Protein AF-A0A3N5WDG2-F1 (afdb_monomer)

pLDDT: mean 90.58, std 10.56, range [42.0, 98.62]

Solvent-accessible surface area (backbone atoms only — not comparable to full-atom values): 8117 Å² total; per-residue (Å²): 130,56,76,66,55,62,51,58,77,70,51,91,76,59,82,71,87,86,47,75,90,74,55,69,69,58,55,53,48,56,55,55,73,72,50,94,77,82,82,62,83,59,57,97,87,43,44,68,62,55,50,52,51,22,48,53,52,8,60,76,71,75,42,98,67,54,78,88,62,98,40,71,70,62,47,51,43,52,52,52,50,55,52,21,60,77,65,76,42,52,67,44,79,67,62,82,83,33,60,64,61,70,74,44,85,39,42,49,39,76,79,67,66,36,41,75,52,86,82,78,76,88,81,77,84,124

Structure (mmCIF, N/CA/C/O backbone):
data_AF-A0A3N5WDG2-F1
#
_entry.id   AF-A0A3N5WDG2-F1
#
loop_
_atom_site.group_PDB
_atom_site.id
_atom_site.type_symbol
_atom_site.label_atom_id
_atom_site.label_alt_id
_atom_site.label_comp_id
_atom_site.label_asym_id
_atom_site.label_entity_id
_atom_site.label_seq_id
_atom_site.pdbx_PDB_ins_code
_atom_site.Cartn_x
_atom_site.Cartn_y
_atom_site.Cartn_z
_atom_site.occupancy
_atom_site.B_iso_or_equiv
_atom_site.auth_seq_id
_atom_site.auth_comp_id
_atom_site.auth_asym_id
_atom_site.auth_atom_id
_atom_site.pdbx_PDB_model_num
ATOM 1 N N . MET A 1 1 ? -3.543 23.965 -19.317 1.00 61.53 1 MET A N 1
ATOM 2 C CA . MET A 1 1 ? -2.285 23.784 -18.566 1.00 61.53 1 MET A CA 1
ATOM 3 C C . MET A 1 1 ? -1.997 25.067 -17.823 1.00 61.53 1 MET A C 1
ATOM 5 O O . MET A 1 1 ? -2.252 26.133 -18.373 1.00 61.53 1 MET A O 1
ATOM 9 N N . ASN A 1 2 ? -1.577 24.974 -16.563 1.00 85.81 2 ASN A N 1
ATOM 10 C CA . ASN A 1 2 ? -1.111 26.136 -15.811 1.00 85.81 2 ASN A CA 1
ATOM 11 C C . ASN A 1 2 ? 0.274 26.537 -16.355 1.00 85.81 2 ASN A C 1
ATOM 13 O O . ASN A 1 2 ? 1.046 25.681 -16.775 1.00 85.81 2 ASN A O 1
ATOM 17 N N . LYS A 1 3 ? 0.615 27.828 -16.308 1.00 86.38 3 LYS A N 1
ATOM 18 C CA . LYS A 1 3 ? 1.948 28.370 -16.620 1.00 86.38 3 LYS A CA 1
ATOM 19 C C . LYS A 1 3 ? 3.093 27.608 -15.930 1.00 86.38 3 LYS A C 1
ATOM 21 O O . LYS A 1 3 ? 4.185 27.541 -16.478 1.00 86.38 3 LYS A O 1
ATOM 26 N N . ILE A 1 4 ? 2.856 27.038 -14.745 1.00 83.38 4 ILE A N 1
ATOM 27 C CA . ILE A 1 4 ? 3.826 26.182 -14.040 1.00 83.38 4 ILE A CA 1
ATOM 28 C C . ILE A 1 4 ? 4.076 24.871 -14.803 1.00 83.38 4 ILE A C 1
ATOM 30 O O . ILE A 1 4 ? 5.232 24.502 -14.998 1.00 83.38 4 ILE A O 1
ATOM 34 N N . ASP A 1 5 ? 3.027 24.209 -15.294 1.00 80.12 5 ASP A N 1
ATOM 35 C CA . ASP A 1 5 ? 3.144 22.960 -16.063 1.00 80.12 5 ASP A CA 1
ATOM 36 C C . ASP A 1 5 ? 3.930 23.191 -17.366 1.00 80.12 5 ASP A C 1
ATOM 38 O O . ASP A 1 5 ? 4.803 22.402 -17.734 1.00 80.12 5 ASP A O 1
ATOM 42 N N . ASP A 1 6 ? 3.687 24.325 -18.029 1.00 82.69 6 ASP A N 1
ATOM 43 C CA . ASP A 1 6 ? 4.398 24.722 -19.252 1.00 82.69 6 ASP A CA 1
ATOM 44 C C . ASP A 1 6 ? 5.898 24.968 -19.017 1.00 82.69 6 ASP A C 1
ATOM 46 O O . ASP A 1 6 ? 6.715 24.750 -19.911 1.00 82.69 6 ASP A O 1
ATOM 50 N N . ILE A 1 7 ? 6.284 25.424 -17.822 1.00 83.25 7 ILE A N 1
ATOM 51 C CA . ILE A 1 7 ? 7.696 25.585 -17.451 1.00 83.25 7 ILE A CA 1
ATOM 52 C C . ILE A 1 7 ? 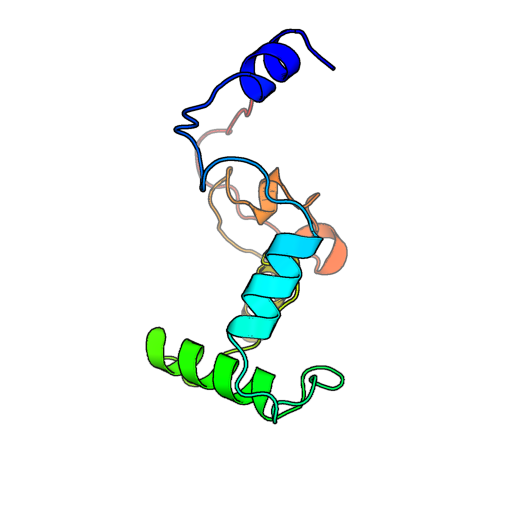8.317 24.219 -17.145 1.00 83.25 7 ILE A C 1
ATOM 54 O O . ILE A 1 7 ? 9.393 23.918 -17.657 1.00 83.25 7 ILE A O 1
ATOM 58 N N . LEU A 1 8 ? 7.626 23.374 -16.373 1.00 80.88 8 LEU A N 1
ATOM 59 C CA . LEU A 1 8 ? 8.110 22.043 -15.990 1.00 80.88 8 LEU A CA 1
ATOM 60 C C . LEU A 1 8 ? 8.355 21.133 -17.200 1.00 80.88 8 LEU A C 1
ATOM 62 O O . LEU A 1 8 ? 9.339 20.401 -17.225 1.00 80.88 8 LEU A O 1
ATOM 66 N N . THR A 1 9 ? 7.514 21.214 -18.233 1.00 78.88 9 THR A N 1
ATOM 67 C CA . THR A 1 9 ? 7.688 20.435 -19.478 1.00 78.88 9 THR A CA 1
ATOM 68 C C . THR A 1 9 ? 8.925 20.825 -20.291 1.00 78.88 9 THR A C 1
ATOM 70 O O . THR A 1 9 ? 9.380 20.040 -21.120 1.00 78.88 9 THR A O 1
ATOM 73 N N . ARG A 1 10 ? 9.490 22.017 -20.059 1.00 83.56 10 ARG A N 1
ATOM 74 C CA . ARG A 1 10 ? 10.707 22.510 -20.727 1.00 83.56 10 ARG A CA 1
ATOM 75 C C . ARG A 1 10 ? 11.980 22.245 -19.924 1.00 83.56 10 ARG A C 1
ATOM 77 O O . ARG A 1 10 ? 13.074 22.507 -20.420 1.00 83.56 10 ARG A O 1
ATOM 84 N N . CYS A 1 11 ? 11.858 21.763 -18.689 1.00 83.44 11 CYS A N 1
ATOM 85 C CA . CYS A 1 11 ? 13.000 21.436 -17.849 1.00 8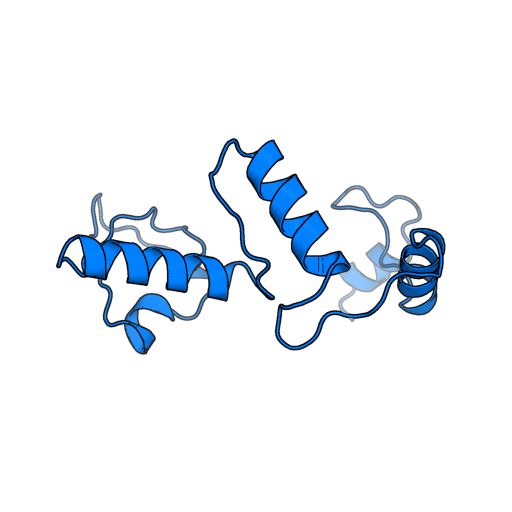3.44 11 CYS A CA 1
ATOM 86 C C . CYS A 1 11 ? 13.647 20.128 -18.317 1.00 83.44 11 CYS A C 1
ATOM 88 O O . CYS A 1 11 ? 13.004 19.084 -18.360 1.00 83.44 11 CYS A O 1
ATOM 90 N N . SER A 1 12 ? 14.946 20.173 -18.613 1.00 80.88 12 SER A N 1
ATOM 91 C CA . SER A 1 12 ? 15.747 18.979 -18.909 1.00 80.88 12 SER A CA 1
ATOM 92 C C . SER A 1 12 ? 16.211 18.242 -17.647 1.00 80.88 12 SER A C 1
ATOM 94 O O . SER A 1 12 ? 16.533 17.063 -17.716 1.00 80.88 12 SER A O 1
ATOM 96 N N . ASN A 1 13 ? 16.222 18.929 -16.498 1.00 83.81 13 ASN A N 1
ATOM 97 C CA . ASN A 1 13 ? 16.575 18.371 -15.194 1.00 83.81 13 ASN A CA 1
ATOM 98 C C . ASN A 1 13 ? 15.359 18.439 -14.269 1.00 83.81 13 ASN A C 1
ATOM 100 O O . ASN A 1 13 ? 14.895 19.528 -13.929 1.00 83.81 13 ASN A O 1
ATOM 104 N N . ILE A 1 14 ? 14.859 17.278 -13.851 1.00 83.81 14 ILE A N 1
ATOM 105 C CA . ILE A 1 14 ? 13.716 17.147 -12.945 1.00 83.81 14 ILE A CA 1
ATOM 106 C C . ILE A 1 14 ? 14.224 16.497 -11.661 1.00 83.81 14 ILE A C 1
ATOM 108 O O . ILE A 1 14 ? 14.710 15.371 -11.690 1.00 83.81 14 ILE A O 1
ATOM 112 N N . LEU A 1 15 ? 14.148 17.234 -10.551 1.00 83.81 15 LEU A N 1
ATOM 113 C CA . LEU A 1 15 ? 14.640 16.787 -9.243 1.00 83.81 15 LEU A CA 1
ATOM 114 C C . LEU A 1 15 ? 13.640 15.912 -8.461 1.00 83.81 15 LEU A C 1
ATOM 116 O O . LEU A 1 15 ? 14.084 14.964 -7.820 1.00 83.81 15 LEU A O 1
ATOM 120 N N . PRO A 1 16 ? 12.319 16.188 -8.455 1.00 81.62 16 PRO A N 1
ATOM 121 C CA . PRO A 1 16 ? 11.379 15.375 -7.687 1.00 81.62 16 PRO A CA 1
ATOM 122 C C . PRO A 1 16 ? 11.099 14.010 -8.334 1.00 81.62 16 PRO A C 1
ATOM 124 O O . PRO A 1 16 ? 10.928 13.912 -9.549 1.00 81.62 16 PRO A O 1
ATOM 127 N N . GLY A 1 17 ? 10.939 12.974 -7.506 1.00 81.31 17 GLY A N 1
ATOM 128 C CA . GLY A 1 17 ? 10.474 11.654 -7.937 1.00 81.31 17 GLY A CA 1
ATOM 129 C C . GLY A 1 17 ? 11.498 10.881 -8.771 1.00 81.31 17 GLY A C 1
ATOM 130 O O . GLY A 1 17 ? 12.668 10.810 -8.414 1.00 81.31 17 GLY A O 1
ATOM 131 N N . HIS A 1 18 ? 11.036 10.280 -9.871 1.00 83.38 18 HIS A N 1
ATOM 132 C CA . HIS A 1 18 ? 11.821 9.381 -10.731 1.00 83.38 18 HIS A CA 1
ATOM 133 C C . HIS A 1 18 ? 12.057 9.973 -12.134 1.00 83.38 18 HIS A C 1
ATOM 135 O O . HIS A 1 18 ? 12.047 9.253 -13.130 1.00 83.38 18 HIS A O 1
ATOM 141 N N . GLY A 1 19 ? 12.236 11.294 -12.222 1.00 81.44 19 GLY A N 1
ATOM 142 C CA . GLY A 1 19 ? 12.463 11.997 -13.487 1.00 81.44 19 GLY A CA 1
ATOM 143 C C . GLY A 1 19 ? 11.180 12.323 -14.260 1.00 81.44 19 GLY A C 1
ATOM 144 O O . GLY A 1 19 ? 10.093 12.433 -13.690 1.00 81.44 19 GLY A O 1
ATOM 145 N N . SER A 1 20 ? 11.314 12.547 -15.571 1.00 81.38 20 SER A N 1
ATOM 146 C CA . SER A 1 20 ? 10.193 12.921 -16.440 1.00 81.38 20 SER A CA 1
ATOM 147 C C . SER A 1 20 ? 9.188 11.781 -16.606 1.00 81.38 20 SER A C 1
ATOM 149 O O . SER A 1 20 ? 9.510 10.595 -16.518 1.00 81.38 20 SER A O 1
ATOM 151 N N . ARG A 1 21 ? 7.931 12.142 -16.885 1.00 80.25 21 ARG A N 1
ATOM 152 C CA . ARG A 1 21 ? 6.895 11.163 -17.219 1.00 80.25 21 ARG A CA 1
ATOM 153 C C . ARG A 1 21 ? 7.296 10.411 -18.489 1.00 80.25 21 ARG A C 1
ATOM 155 O O . ARG A 1 21 ? 7.384 11.009 -19.559 1.00 80.25 21 ARG A O 1
ATOM 162 N N . ARG A 1 22 ? 7.468 9.096 -18.367 1.00 85.44 22 ARG A N 1
ATOM 163 C CA . ARG A 1 22 ? 7.785 8.215 -19.493 1.00 85.44 22 ARG A CA 1
ATOM 164 C C . ARG A 1 22 ? 6.535 7.902 -20.330 1.00 85.44 22 ARG A C 1
ATOM 166 O O . ARG A 1 22 ? 5.448 7.746 -19.759 1.00 85.44 22 ARG A O 1
ATOM 173 N N . PRO A 1 23 ? 6.644 7.804 -21.667 1.00 90.62 23 PRO A N 1
ATOM 174 C CA . PRO A 1 23 ? 5.565 7.310 -22.517 1.00 90.62 23 PRO A CA 1
ATOM 175 C C . PRO A 1 23 ? 5.173 5.872 -22.156 1.00 90.62 23 PRO A C 1
ATOM 177 O O . PRO A 1 23 ? 6.026 5.053 -21.824 1.00 90.62 23 PRO A O 1
ATOM 180 N N . ILE A 1 24 ? 3.891 5.528 -22.310 1.00 94.81 24 ILE A N 1
ATOM 181 C CA . ILE A 1 24 ? 3.374 4.177 -22.010 1.00 94.81 24 ILE A CA 1
ATOM 182 C C . ILE A 1 24 ? 4.130 3.089 -22.791 1.00 94.81 24 ILE A C 1
ATOM 184 O O . ILE A 1 24 ? 4.433 2.039 -22.235 1.00 94.81 24 ILE A O 1
ATOM 188 N N . LYS A 1 25 ? 4.492 3.359 -24.054 1.00 96.94 25 LYS A N 1
ATOM 189 C CA . LYS A 1 25 ? 5.298 2.442 -24.877 1.00 96.94 25 LYS A CA 1
ATOM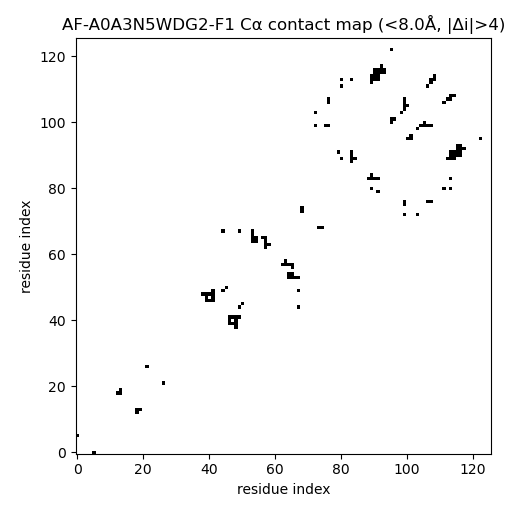 190 C C . LYS A 1 25 ? 6.628 2.089 -24.209 1.00 96.94 25 LYS A C 1
ATOM 192 O O . LYS A 1 25 ? 7.011 0.929 -24.211 1.00 96.94 25 LYS A O 1
ATOM 197 N N . GLU A 1 26 ? 7.323 3.085 -23.666 1.00 94.81 26 GLU A N 1
ATOM 198 C CA . GLU A 1 26 ? 8.613 2.879 -23.006 1.00 94.81 26 GLU A CA 1
ATOM 199 C C . GLU A 1 26 ? 8.443 2.051 -21.731 1.00 94.81 26 GLU A C 1
ATOM 201 O O . GLU A 1 26 ? 9.199 1.114 -21.511 1.00 94.81 26 GLU A O 1
ATOM 206 N N . ILE A 1 27 ? 7.401 2.337 -20.942 1.00 94.44 27 ILE A N 1
ATOM 207 C CA . ILE A 1 27 ? 7.079 1.572 -19.731 1.00 94.44 27 ILE A CA 1
ATOM 208 C C . ILE A 1 27 ? 6.829 0.100 -20.074 1.00 94.44 27 ILE A C 1
ATOM 210 O O . ILE A 1 27 ? 7.421 -0.775 -19.451 1.00 94.44 27 ILE A O 1
ATOM 214 N N . PHE A 1 28 ? 5.994 -0.182 -21.079 1.00 96.00 28 PHE A N 1
ATOM 215 C CA . PHE A 1 28 ? 5.725 -1.560 -21.490 1.00 96.00 28 PHE A CA 1
ATOM 216 C C . PHE A 1 28 ? 6.944 -2.255 -22.088 1.00 96.00 28 PHE A C 1
ATOM 218 O O . PHE A 1 28 ? 7.121 -3.440 -21.835 1.00 96.00 28 PHE A O 1
ATOM 225 N N . GLN A 1 29 ? 7.801 -1.538 -22.819 1.00 96.38 29 GLN A N 1
ATOM 226 C CA . GLN A 1 29 ? 9.049 -2.115 -23.312 1.00 96.38 29 GLN A CA 1
ATOM 227 C C . GLN A 1 29 ? 9.975 -2.492 -22.152 1.00 96.38 29 GLN A C 1
ATOM 229 O O . GLN A 1 29 ? 10.447 -3.615 -22.114 1.00 96.38 29 GLN A O 1
ATOM 234 N N . THR A 1 30 ? 10.161 -1.609 -21.162 1.00 95.44 30 THR A N 1
ATOM 235 C CA . THR A 1 30 ? 10.970 -1.923 -19.970 1.00 95.44 30 THR A CA 1
ATOM 236 C C . THR A 1 30 ? 10.420 -3.123 -19.198 1.00 95.44 30 THR A C 1
ATOM 238 O O . THR A 1 30 ? 11.197 -3.936 -18.713 1.00 95.44 30 THR A O 1
ATOM 241 N N . LEU A 1 31 ? 9.093 -3.238 -19.071 1.00 93.00 31 LEU A N 1
ATOM 242 C CA . LEU A 1 31 ? 8.471 -4.394 -18.423 1.00 93.00 31 LEU A CA 1
ATOM 243 C C . LEU A 1 31 ? 8.709 -5.679 -19.223 1.00 93.00 31 LEU A C 1
ATOM 245 O O . LEU A 1 31 ? 9.073 -6.686 -18.633 1.00 93.00 31 LEU A O 1
ATOM 249 N N . ALA A 1 32 ? 8.546 -5.634 -20.548 1.00 94.56 32 ALA A N 1
ATOM 250 C CA . ALA A 1 32 ? 8.788 -6.781 -21.419 1.00 94.56 32 ALA A CA 1
ATOM 251 C C . ALA A 1 32 ? 10.262 -7.217 -21.414 1.00 94.56 32 ALA A C 1
ATOM 253 O O . ALA A 1 32 ? 10.537 -8.408 -21.343 1.00 94.56 32 ALA A O 1
ATOM 254 N N . ASP A 1 33 ? 11.197 -6.264 -21.435 1.00 96.19 33 ASP A N 1
ATOM 255 C CA . ASP A 1 33 ? 12.641 -6.528 -21.393 1.00 96.19 33 ASP A CA 1
ATOM 256 C C . ASP A 1 33 ? 13.089 -7.142 -20.050 1.00 96.19 33 ASP A C 1
ATOM 258 O O . ASP A 1 33 ? 14.171 -7.720 -19.968 1.00 96.19 33 ASP A O 1
ATOM 262 N N . GLY A 1 34 ? 12.283 -6.993 -18.992 1.00 92.50 34 GLY A N 1
ATOM 263 C CA . GLY A 1 34 ? 12.526 -7.585 -17.675 1.00 92.50 34 GLY A CA 1
ATOM 264 C C . GLY A 1 34 ? 12.032 -9.027 -17.521 1.00 92.50 34 GLY A C 1
ATOM 265 O O . GLY A 1 34 ? 12.277 -9.622 -16.475 1.00 92.50 34 GLY A O 1
ATOM 266 N N . LEU A 1 35 ? 11.338 -9.572 -18.521 1.00 93.44 35 LEU A N 1
ATOM 267 C CA . LEU A 1 35 ? 10.831 -10.945 -18.536 1.00 93.44 35 LEU A CA 1
ATOM 268 C C . LEU A 1 35 ? 11.771 -11.863 -19.332 1.00 93.44 35 LEU A C 1
ATOM 270 O O . LEU A 1 35 ? 12.450 -11.427 -20.263 1.00 93.44 35 LEU A O 1
ATOM 274 N N . GLN A 1 36 ? 11.790 -13.146 -18.987 1.00 92.3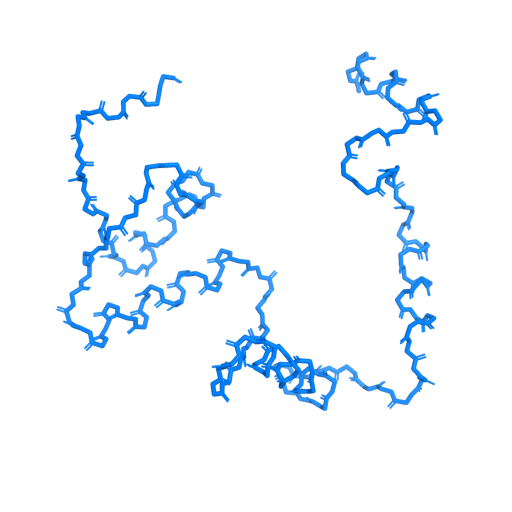8 36 GLN A N 1
ATOM 275 C CA . GLN A 1 36 ? 12.541 -14.188 -19.692 1.00 92.38 36 GLN A CA 1
ATOM 276 C C . GLN A 1 36 ? 11.806 -14.678 -20.951 1.00 92.38 36 GLN A C 1
ATOM 278 O O . GLN A 1 36 ? 12.442 -15.157 -21.893 1.00 92.38 36 GLN A O 1
ATOM 283 N N . GLY A 1 37 ? 10.486 -14.487 -21.011 1.00 92.25 37 GLY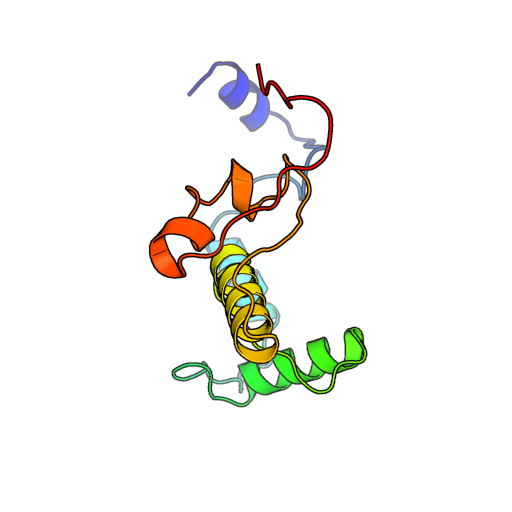 A N 1
ATOM 284 C CA . GLY A 1 37 ? 9.633 -14.786 -22.161 1.00 92.25 37 GLY A CA 1
ATOM 285 C C . GLY A 1 37 ? 8.869 -16.108 -22.062 1.00 92.25 37 GLY A C 1
ATOM 286 O O . GLY A 1 37 ? 8.126 -16.438 -22.989 1.00 92.25 37 GLY A O 1
ATOM 287 N N . ASP A 1 38 ? 9.029 -16.852 -20.970 1.00 92.62 38 ASP A N 1
ATOM 288 C CA . ASP A 1 38 ? 8.286 -18.073 -20.643 1.00 92.62 38 ASP A CA 1
ATOM 289 C C . ASP A 1 38 ?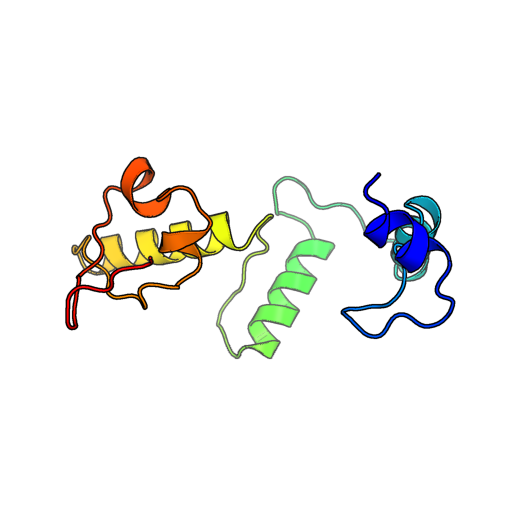 7.303 -17.889 -19.474 1.00 92.62 38 ASP A C 1
ATOM 291 O O . ASP A 1 38 ? 6.556 -18.813 -19.144 1.00 92.62 38 ASP A O 1
ATOM 295 N N . GLU A 1 39 ? 7.233 -16.686 -18.897 1.00 93.56 39 GLU A N 1
ATOM 296 C CA . GLU A 1 39 ? 6.276 -16.347 -17.854 1.00 93.56 39 GLU A CA 1
ATOM 297 C C . GLU A 1 39 ? 4.843 -16.236 -18.397 1.00 93.56 39 GLU A C 1
ATOM 299 O O . GLU A 1 39 ? 4.578 -15.707 -19.481 1.00 93.56 39 GLU A O 1
ATOM 304 N N . TYR A 1 40 ? 3.881 -16.678 -17.587 1.00 93.25 40 TYR A N 1
ATOM 305 C CA . TYR A 1 40 ? 2.454 -16.555 -17.872 1.00 93.25 40 TYR A CA 1
ATOM 306 C C . TYR A 1 40 ? 1.795 -15.565 -16.914 1.00 93.25 40 TYR A C 1
ATOM 308 O O . TYR A 1 40 ? 2.168 -15.463 -15.746 1.00 93.25 40 TYR A O 1
ATOM 316 N N . SER A 1 41 ? 0.767 -14.865 -17.400 1.00 92.00 41 SER A N 1
ATOM 317 C CA . SER A 1 41 ? -0.071 -14.011 -16.555 1.00 92.00 41 SER A CA 1
ATOM 318 C C . SER A 1 41 ? -0.749 -14.826 -15.455 1.00 92.00 41 SER A C 1
ATOM 320 O O . SER A 1 41 ? -1.217 -15.942 -15.715 1.00 92.00 41 SER A O 1
ATOM 322 N N . ASP A 1 42 ? -0.910 -14.228 -14.278 1.00 94.75 42 ASP A N 1
ATOM 323 C CA . ASP A 1 42 ? -1.746 -14.798 -13.231 1.00 94.75 42 ASP A CA 1
ATOM 324 C C . ASP A 1 42 ? -3.215 -14.909 -13.678 1.00 94.75 42 ASP A C 1
ATOM 326 O O . ASP A 1 42 ? -3.678 -14.276 -14.636 1.00 94.75 42 ASP A O 1
ATOM 330 N N . ARG A 1 43 ? -3.966 -15.758 -12.979 1.00 96.25 43 ARG A N 1
ATOM 331 C CA . ARG A 1 43 ? -5.412 -15.901 -13.127 1.00 96.25 43 ARG A CA 1
ATOM 332 C C . ARG A 1 43 ? -6.049 -15.764 -11.760 1.00 96.25 43 ARG A C 1
ATOM 334 O O . ARG A 1 43 ? -5.940 -16.661 -10.936 1.00 96.25 43 ARG A O 1
ATOM 341 N N . TYR A 1 44 ? -6.749 -14.652 -11.547 1.00 94.25 44 TYR A N 1
ATOM 342 C CA . TYR A 1 44 ? -7.448 -14.365 -10.291 1.00 94.25 44 TYR A CA 1
ATOM 343 C C . TYR A 1 44 ? -6.539 -14.449 -9.048 1.00 94.25 44 TYR A C 1
ATOM 345 O O . TYR A 1 44 ? -6.991 -14.888 -7.995 1.00 94.25 44 TYR A O 1
ATOM 353 N N . GLY A 1 45 ? -5.277 -14.011 -9.160 1.00 93.56 45 GLY A N 1
ATOM 354 C CA . GLY A 1 45 ? -4.307 -14.071 -8.060 1.00 93.56 45 GLY A CA 1
ATOM 355 C C . GLY A 1 45 ? -3.601 -15.420 -7.904 1.00 93.56 45 GLY A C 1
ATOM 356 O O . GLY A 1 45 ? -2.846 -15.599 -6.957 1.00 93.56 45 GLY A O 1
ATOM 357 N N . GLU A 1 46 ? -3.810 -16.362 -8.824 1.00 94.94 46 GLU A N 1
ATOM 358 C CA . GLU A 1 46 ? -3.103 -17.642 -8.850 1.00 94.94 46 GLU A CA 1
ATOM 359 C C . GLU A 1 46 ? -2.167 -17.725 -10.060 1.00 94.94 46 GLU A C 1
ATOM 361 O O . GLU A 1 46 ? -2.503 -17.300 -11.167 1.00 94.94 46 GLU A O 1
ATOM 366 N N . GLY A 1 47 ? -0.992 -18.317 -9.868 1.00 95.75 47 GLY A N 1
ATOM 367 C CA . GLY A 1 47 ? -0.002 -18.516 -10.922 1.00 95.75 47 GLY A CA 1
ATOM 368 C C . GLY A 1 47 ? 1.415 -18.452 -10.373 1.00 95.75 47 GLY A C 1
ATOM 369 O O . GLY A 1 47 ? 1.650 -17.887 -9.308 1.00 95.75 47 GLY A O 1
ATOM 370 N N . GLU A 1 48 ? 2.358 -19.035 -11.110 1.00 95.44 48 GLU A N 1
ATOM 371 C CA . GLU A 1 48 ? 3.766 -19.072 -10.708 1.00 95.44 48 GLU A CA 1
ATOM 372 C C . GLU A 1 48 ? 4.325 -17.657 -10.550 1.00 95.44 48 GLU A C 1
ATOM 374 O O . GLU A 1 48 ? 4.794 -17.312 -9.475 1.00 95.44 48 GLU A O 1
ATOM 379 N N . TYR A 1 49 ? 4.131 -16.793 -11.550 1.00 94.69 49 TYR A N 1
ATOM 380 C CA . TYR A 1 49 ? 4.675 -15.434 -11.543 1.00 94.69 49 TYR A CA 1
ATOM 381 C C . TYR A 1 49 ? 4.280 -14.609 -10.303 1.00 94.69 49 TYR A C 1
ATOM 383 O O . TYR A 1 49 ? 5.136 -14.035 -9.631 1.00 94.69 49 TYR A O 1
ATOM 391 N N . VAL A 1 50 ? 2.984 -14.569 -9.961 1.00 96.56 50 VAL A N 1
ATOM 392 C CA . VAL A 1 50 ? 2.512 -13.831 -8.775 1.00 96.56 50 VAL A CA 1
ATOM 393 C C . VAL A 1 50 ? 2.920 -14.526 -7.473 1.00 96.56 50 VAL A C 1
ATOM 395 O O . VAL A 1 50 ? 3.315 -13.849 -6.527 1.00 96.56 50 VAL A O 1
ATOM 398 N N . GLY A 1 51 ? 2.900 -15.863 -7.432 1.00 97.31 51 GLY A N 1
ATOM 399 C CA . GLY A 1 51 ? 3.271 -16.630 -6.243 1.00 97.31 51 GLY A CA 1
ATOM 400 C C . GLY A 1 51 ? 4.756 -16.517 -5.892 1.00 97.31 51 GLY A C 1
ATOM 401 O O . GLY A 1 51 ? 5.110 -16.435 -4.716 1.00 97.31 51 GLY A O 1
ATOM 402 N N . GLU A 1 52 ? 5.638 -16.468 -6.892 1.00 96.62 52 GLU A N 1
ATOM 403 C CA . GLU A 1 52 ? 7.067 -16.233 -6.676 1.00 96.62 52 GLU A CA 1
ATOM 404 C C . GLU A 1 52 ? 7.336 -14.832 -6.136 1.00 96.62 52 GLU A C 1
ATOM 406 O O . GLU A 1 52 ? 8.086 -14.691 -5.169 1.00 96.62 52 GLU A O 1
ATOM 411 N N . PHE A 1 53 ? 6.667 -13.822 -6.695 1.00 96.75 53 PHE A N 1
ATOM 412 C CA . PHE A 1 53 ? 6.743 -12.454 -6.194 1.00 96.75 53 PHE A CA 1
ATOM 413 C C . PHE A 1 53 ? 6.257 -12.356 -4.740 1.00 96.75 53 PHE A C 1
ATOM 415 O O . PHE A 1 53 ? 6.929 -11.780 -3.886 1.00 96.75 53 PHE A O 1
ATOM 422 N N . GLU A 1 54 ? 5.111 -12.954 -4.413 1.00 98.44 54 GLU A N 1
ATOM 423 C CA . GLU A 1 54 ? 4.594 -12.974 -3.042 1.00 98.44 54 GLU A CA 1
ATOM 424 C C . GLU A 1 54 ? 5.546 -13.688 -2.071 1.00 98.44 54 GLU A C 1
ATOM 426 O O . GLU A 1 54 ? 5.758 -13.204 -0.956 1.00 98.44 54 GLU A O 1
ATOM 431 N N . ARG A 1 55 ? 6.168 -14.798 -2.489 1.00 98.50 55 ARG A N 1
ATOM 432 C CA . ARG A 1 55 ? 7.179 -15.511 -1.695 1.00 98.50 55 ARG A CA 1
ATOM 433 C C . ARG A 1 55 ? 8.415 -14.648 -1.449 1.00 98.50 55 ARG A C 1
ATOM 435 O O . ARG A 1 55 ? 8.839 -14.531 -0.302 1.00 98.50 55 ARG A O 1
ATOM 442 N N . GLU A 1 56 ? 8.952 -14.008 -2.486 1.00 98.31 56 GLU A N 1
ATOM 443 C CA . GLU A 1 56 ? 10.100 -13.100 -2.372 1.00 98.31 56 GLU A CA 1
ATOM 444 C C . GLU A 1 56 ? 9.816 -11.975 -1.368 1.00 98.31 56 GLU A C 1
ATOM 446 O O . GLU A 1 56 ? 10.618 -11.699 -0.473 1.00 98.31 56 GLU A O 1
ATOM 451 N N . ILE A 1 57 ? 8.635 -11.357 -1.457 1.00 98.44 57 ILE A N 1
ATOM 452 C CA . ILE A 1 57 ? 8.223 -10.297 -0.534 1.00 98.44 57 ILE A CA 1
ATOM 453 C C . ILE A 1 57 ? 8.041 -10.835 0.894 1.00 98.44 57 ILE A C 1
ATOM 455 O O . ILE A 1 57 ? 8.452 -10.176 1.854 1.00 98.44 57 ILE A O 1
ATOM 459 N N . ALA A 1 58 ? 7.459 -12.024 1.071 1.00 98.62 58 ALA A N 1
ATOM 460 C CA . ALA A 1 58 ? 7.323 -12.647 2.388 1.00 98.62 58 ALA A CA 1
ATOM 461 C C . ALA A 1 58 ? 8.694 -12.886 3.044 1.00 98.62 58 ALA A C 1
ATOM 463 O O . ALA A 1 58 ? 8.889 -12.524 4.210 1.00 98.62 58 ALA A O 1
ATOM 464 N N . GLU A 1 59 ? 9.654 -13.413 2.281 1.00 98.56 59 GLU A N 1
ATOM 465 C CA . GLU A 1 59 ? 11.036 -13.629 2.717 1.00 98.56 59 GLU A CA 1
ATOM 466 C C . GLU A 1 59 ? 11.727 -12.309 3.075 1.00 98.56 59 GLU A C 1
ATOM 468 O O . GLU A 1 59 ? 12.297 -12.188 4.163 1.00 98.56 59 GLU A O 1
ATOM 473 N N . LEU A 1 60 ? 11.596 -11.287 2.222 1.00 98.56 60 LEU A N 1
ATOM 474 C CA . LEU A 1 60 ? 12.181 -9.962 2.435 1.00 98.56 60 LEU A CA 1
ATOM 475 C C . LEU A 1 60 ? 11.734 -9.323 3.761 1.00 98.56 60 LEU A C 1
ATOM 477 O O . LEU A 1 60 ? 12.534 -8.686 4.448 1.00 98.56 60 LEU A O 1
ATOM 481 N N . PHE A 1 61 ? 10.466 -9.497 4.142 1.00 97.94 61 PHE A N 1
ATOM 482 C CA . PHE A 1 61 ? 9.909 -8.942 5.381 1.00 97.94 61 PHE A CA 1
ATOM 483 C C . PHE A 1 61 ? 9.921 -9.914 6.572 1.00 97.94 61 PHE A C 1
ATOM 485 O O . PHE A 1 61 ? 9.429 -9.558 7.653 1.00 97.94 61 PHE A O 1
ATOM 492 N N . GLY A 1 62 ? 10.457 -11.128 6.403 1.00 98.25 62 GLY A N 1
ATOM 493 C CA . GLY A 1 62 ? 10.468 -12.166 7.435 1.00 98.25 62 GLY A CA 1
ATOM 494 C C . GLY A 1 62 ? 9.061 -12.540 7.914 1.00 98.25 62 GLY A C 1
ATOM 495 O O . GLY A 1 62 ? 8.811 -12.622 9.121 1.00 98.25 62 GLY A O 1
ATOM 496 N N . LYS A 1 63 ? 8.113 -12.680 6.981 1.00 98.44 63 LYS A N 1
ATOM 497 C CA . LYS A 1 63 ? 6.724 -13.089 7.235 1.00 98.44 63 LYS A CA 1
ATOM 498 C C . LYS A 1 63 ? 6.471 -14.483 6.676 1.00 98.44 63 LYS A C 1
ATOM 500 O O . LYS A 1 63 ? 7.160 -14.932 5.775 1.00 98.44 63 LYS A O 1
ATOM 505 N N . GLU A 1 64 ? 5.467 -15.158 7.228 1.00 98.25 64 GLU A N 1
ATOM 506 C CA . GLU A 1 64 ? 5.060 -16.493 6.772 1.00 98.25 64 GLU A CA 1
ATOM 507 C C . GLU A 1 64 ? 4.517 -16.470 5.335 1.00 98.25 64 GLU A C 1
ATOM 509 O O . GLU A 1 64 ? 4.748 -17.400 4.571 1.00 98.25 64 GLU A O 1
ATOM 514 N N . SER A 1 65 ? 3.819 -15.396 4.961 1.00 97.88 65 SER A N 1
ATOM 515 C CA . SER A 1 65 ? 3.241 -15.215 3.632 1.00 97.88 65 SER A CA 1
ATOM 516 C C . SER A 1 65 ? 3.042 -13.732 3.309 1.00 97.88 65 SER A C 1
ATOM 518 O O . SER A 1 65 ? 2.998 -12.883 4.208 1.00 97.88 65 SER A O 1
ATOM 520 N N . ALA A 1 66 ? 2.871 -13.427 2.023 1.00 98.12 66 ALA A N 1
ATOM 521 C CA . ALA A 1 66 ? 2.430 -12.131 1.519 1.00 98.12 66 ALA A CA 1
ATOM 522 C C . ALA A 1 66 ? 1.305 -12.331 0.493 1.00 98.12 66 ALA A C 1
ATOM 524 O O . ALA A 1 66 ? 1.060 -13.451 0.059 1.00 98.12 66 ALA A O 1
ATOM 525 N N . VAL A 1 67 ? 0.605 -11.248 0.151 1.00 97.94 67 VAL A N 1
ATOM 526 C CA . VAL A 1 67 ? -0.415 -11.240 -0.904 1.00 97.94 67 VAL A CA 1
ATOM 527 C C . VAL A 1 67 ? -0.294 -9.955 -1.715 1.00 97.94 67 VAL A C 1
ATOM 529 O O . VAL A 1 67 ? -0.188 -8.862 -1.143 1.00 97.94 67 VAL A O 1
ATOM 532 N N . PHE A 1 68 ? -0.288 -10.070 -3.039 1.00 97.62 68 PHE A N 1
ATOM 533 C CA . PHE A 1 68 ? -0.292 -8.938 -3.947 1.00 97.62 68 PHE A CA 1
ATOM 534 C C . PHE A 1 68 ? -1.678 -8.299 -3.974 1.00 97.62 68 PHE A C 1
ATOM 536 O O . PHE A 1 68 ? -2.703 -8.964 -4.108 1.00 97.62 68 PHE A O 1
ATOM 543 N N . MET A 1 69 ? -1.712 -6.973 -3.862 1.00 97.50 69 MET A N 1
ATOM 544 C CA . MET A 1 69 ? -2.950 -6.204 -3.841 1.00 97.50 69 MET A CA 1
ATOM 545 C C . MET A 1 69 ? -2.867 -5.063 -4.853 1.00 97.50 69 MET A C 1
ATOM 547 O O . MET A 1 69 ? -1.834 -4.396 -4.934 1.00 97.50 69 MET A O 1
ATOM 551 N N . PRO A 1 70 ? -3.963 -4.754 -5.570 1.00 95.69 70 PRO A N 1
ATOM 552 C CA . PRO A 1 70 ? -3.963 -3.708 -6.591 1.00 95.69 70 PRO A CA 1
ATOM 553 C C . PRO A 1 70 ? -3.750 -2.300 -6.012 1.00 95.69 70 PRO A C 1
ATOM 555 O O . PRO A 1 70 ? -3.409 -1.375 -6.747 1.00 95.69 70 PRO A O 1
ATOM 558 N N . SER A 1 71 ? -3.970 -2.104 -4.706 1.00 97.19 71 SER A N 1
ATOM 559 C CA . SER A 1 71 ? -3.678 -0.842 -4.025 1.00 97.19 71 SER A CA 1
ATOM 560 C C . SER A 1 71 ? -3.407 -1.020 -2.531 1.00 97.19 71 SER A C 1
ATOM 562 O O . SER A 1 71 ? -3.942 -1.920 -1.875 1.00 97.19 71 SER A O 1
ATOM 564 N N . GLY A 1 72 ? -2.636 -0.085 -1.967 1.00 95.88 72 GLY A N 1
ATOM 565 C CA . GLY A 1 72 ? -2.422 0.011 -0.521 1.00 95.88 72 GLY A CA 1
ATOM 566 C C . GLY A 1 72 ? -3.702 0.327 0.262 1.00 95.88 72 GLY A C 1
ATOM 567 O O . GLY A 1 72 ? -3.830 -0.096 1.408 1.00 95.88 72 GLY A O 1
ATOM 568 N N . THR A 1 73 ? -4.666 1.016 -0.355 1.00 96.44 73 THR A N 1
ATOM 569 C CA . THR A 1 73 ? -5.989 1.293 0.227 1.00 96.44 73 THR A CA 1
ATOM 570 C C . THR A 1 73 ? -6.774 0.013 0.474 1.00 96.44 73 THR A C 1
ATOM 572 O O . THR A 1 73 ? -7.263 -0.213 1.578 1.00 96.44 73 THR A O 1
ATOM 575 N N . MET A 1 74 ? -6.831 -0.881 -0.516 1.00 96.94 74 MET A N 1
ATOM 576 C CA . MET A 1 74 ? -7.503 -2.170 -0.349 1.00 96.94 74 MET A CA 1
ATOM 577 C C . MET A 1 74 ? -6.773 -3.046 0.680 1.00 96.94 74 MET A C 1
ATOM 579 O O . MET A 1 74 ? -7.404 -3.591 1.586 1.00 96.94 74 MET A O 1
ATOM 583 N N . ALA A 1 75 ? -5.441 -3.130 0.581 1.00 97.56 75 ALA A N 1
ATOM 584 C CA . ALA A 1 75 ? -4.620 -3.946 1.473 1.00 97.56 75 ALA A CA 1
ATOM 585 C C . ALA A 1 75 ? -4.774 -3.550 2.954 1.00 97.56 75 ALA A C 1
ATOM 587 O O . ALA A 1 75 ? -5.017 -4.402 3.810 1.00 97.56 75 ALA A O 1
ATOM 588 N N . GLN A 1 76 ? -4.673 -2.254 3.268 1.00 96.94 76 GLN A N 1
ATOM 589 C CA . GLN A 1 76 ? -4.744 -1.763 4.648 1.00 96.94 76 GLN A CA 1
ATOM 590 C C . GLN A 1 76 ? -6.132 -1.960 5.266 1.00 96.94 76 GLN A C 1
ATOM 592 O O . GLN A 1 76 ? -6.224 -2.361 6.426 1.00 96.94 76 GLN A O 1
ATOM 597 N N . GLN A 1 77 ? -7.212 -1.733 4.511 1.00 97.38 77 GLN A N 1
ATOM 598 C CA . GLN A 1 77 ? -8.574 -1.935 5.018 1.00 97.38 77 GLN A CA 1
ATOM 599 C C . GLN A 1 77 ? -8.850 -3.407 5.347 1.00 97.38 77 GLN A C 1
ATOM 601 O O . GLN A 1 77 ? -9.384 -3.706 6.419 1.00 97.38 77 GLN A O 1
ATOM 606 N N . ILE A 1 78 ? -8.399 -4.330 4.489 1.00 98.06 78 ILE A N 1
ATOM 607 C CA . ILE A 1 78 ? -8.465 -5.773 4.756 1.00 98.06 78 ILE A CA 1
ATOM 608 C C . ILE A 1 78 ? -7.663 -6.126 6.010 1.00 98.06 78 ILE A C 1
ATOM 610 O O . ILE A 1 78 ? -8.177 -6.818 6.891 1.00 98.06 78 ILE A O 1
ATOM 614 N N . ALA A 1 79 ? -6.437 -5.609 6.141 1.00 98.00 79 ALA A N 1
ATOM 615 C CA . ALA A 1 79 ? -5.602 -5.873 7.309 1.00 98.00 79 ALA A CA 1
ATOM 616 C C . ALA A 1 79 ? -6.281 -5.416 8.614 1.00 98.00 79 ALA A C 1
ATOM 618 O O . ALA A 1 79 ? -6.347 -6.185 9.576 1.00 98.00 79 ALA A O 1
ATOM 619 N N . LEU A 1 80 ? -6.839 -4.198 8.641 1.00 97.75 80 LEU A N 1
ATOM 620 C CA . LEU A 1 80 ? -7.586 -3.681 9.793 1.00 97.75 80 LEU A CA 1
ATOM 621 C C . LEU A 1 80 ? -8.786 -4.571 10.125 1.00 97.75 80 LEU A C 1
ATOM 623 O O . LEU A 1 80 ? -8.962 -4.957 11.280 1.00 97.75 80 LEU A O 1
ATOM 627 N N . ARG A 1 81 ? -9.582 -4.944 9.116 1.00 98.12 81 ARG A N 1
ATOM 628 C CA . ARG A 1 81 ? -10.768 -5.784 9.300 1.00 98.12 81 ARG A CA 1
ATOM 629 C C . ARG A 1 81 ? -10.425 -7.145 9.905 1.00 98.12 81 ARG A C 1
ATOM 631 O O . ARG A 1 81 ? -11.051 -7.527 10.893 1.00 98.12 81 ARG A O 1
ATOM 638 N N . ILE A 1 82 ? -9.411 -7.830 9.373 1.00 98.38 82 ILE A N 1
ATOM 639 C CA . ILE A 1 82 ? -8.954 -9.131 9.886 1.00 98.38 82 ILE A CA 1
ATOM 640 C C . ILE A 1 82 ? -8.564 -9.021 11.365 1.00 98.38 82 ILE A C 1
ATOM 642 O O . ILE A 1 82 ? -8.949 -9.861 12.182 1.00 98.38 82 ILE A O 1
ATOM 646 N N . TRP A 1 83 ? -7.806 -7.987 11.738 1.00 98.38 83 TRP A N 1
ATOM 647 C CA . TRP A 1 83 ? -7.374 -7.807 13.125 1.00 98.38 83 TRP A CA 1
ATOM 648 C C . TRP A 1 83 ? -8.518 -7.427 14.068 1.00 98.38 83 TRP A C 1
ATOM 650 O O . TRP A 1 83 ? -8.561 -7.935 15.192 1.00 98.38 83 TRP A O 1
ATOM 660 N N . CYS A 1 84 ? -9.459 -6.594 13.622 1.00 98.31 84 CYS A N 1
ATOM 661 C CA . CYS A 1 84 ? -10.656 -6.253 14.389 1.00 98.31 84 CYS A CA 1
ATOM 662 C C . CYS A 1 84 ? -11.512 -7.488 14.690 1.00 98.31 84 CYS A C 1
ATOM 664 O O . CYS A 1 84 ? -11.909 -7.683 15.840 1.00 98.31 84 CYS A O 1
ATOM 666 N N . GLU A 1 85 ? -11.742 -8.351 13.695 1.00 98.31 85 GLU A N 1
ATOM 667 C CA . GLU A 1 85 ? -12.491 -9.601 13.874 1.00 98.31 85 GLU A CA 1
ATOM 668 C C . GLU A 1 85 ? -11.780 -10.552 14.838 1.00 98.31 85 GLU A C 1
ATOM 670 O O . GLU A 1 85 ? -12.387 -11.016 15.802 1.00 98.31 85 GLU A O 1
ATOM 675 N N . LYS A 1 86 ? -10.469 -10.768 14.658 1.00 98.25 86 LYS A N 1
ATOM 676 C CA . LYS A 1 86 ? -9.664 -11.617 15.555 1.00 98.25 86 LYS A CA 1
ATOM 677 C C . LYS A 1 86 ? -9.707 -11.162 17.016 1.00 98.25 86 LYS A C 1
ATOM 679 O O . LYS A 1 86 ? -9.553 -11.982 17.917 1.00 98.25 86 LYS A O 1
ATOM 684 N N . ARG A 1 87 ? -9.862 -9.858 17.263 1.00 97.81 87 ARG A N 1
ATOM 685 C CA . ARG A 1 87 ? -9.889 -9.269 18.613 1.00 97.81 87 ARG A CA 1
ATOM 686 C C . ARG A 1 87 ? -11.297 -8.989 19.128 1.00 97.81 87 ARG A C 1
ATOM 688 O O . ARG A 1 87 ? -11.420 -8.538 20.263 1.00 97.81 87 ARG A O 1
ATOM 695 N N . ASN A 1 88 ? -12.326 -9.228 18.314 1.00 97.88 88 ASN A N 1
ATOM 696 C CA . ASN A 1 88 ? -13.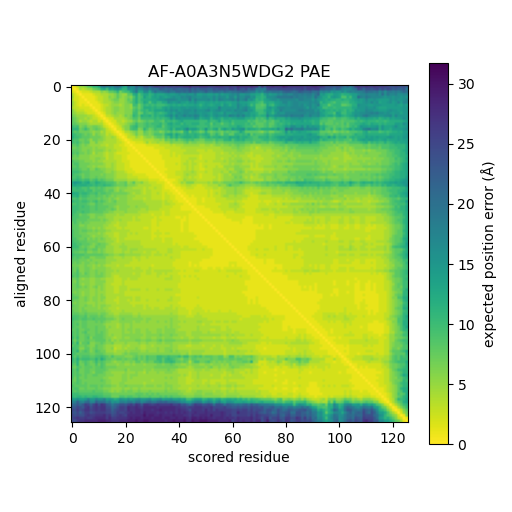701 -8.800 18.563 1.00 97.88 88 ASN A CA 1
ATOM 697 C C . ASN A 1 88 ? -13.789 -7.325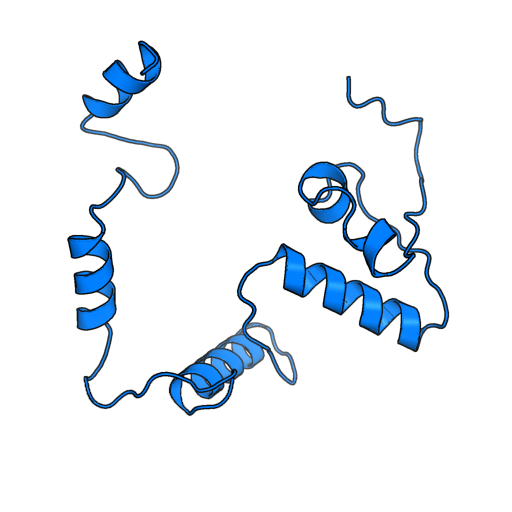 19.015 1.00 97.88 88 ASN A C 1
ATOM 699 O O . ASN A 1 88 ? -14.481 -6.983 19.974 1.00 97.88 88 ASN A O 1
ATOM 703 N N . ASN A 1 89 ? -13.023 -6.448 18.358 1.00 97.94 89 ASN A N 1
ATOM 704 C CA . ASN A 1 89 ? -12.982 -5.021 18.663 1.00 97.94 89 ASN A CA 1
ATOM 705 C C . ASN A 1 89 ? -12.795 -4.203 17.382 1.00 97.94 89 ASN A C 1
ATOM 707 O O . ASN A 1 89 ? -11.737 -4.229 16.758 1.00 97.94 89 ASN A O 1
ATOM 711 N N . PHE A 1 90 ? -13.821 -3.430 17.035 1.00 97.69 90 PHE A N 1
ATOM 712 C CA . PHE A 1 90 ? -13.875 -2.598 15.832 1.00 97.69 90 PHE A CA 1
ATOM 713 C C . PHE A 1 90 ? -13.411 -1.157 16.081 1.00 97.69 90 PHE A C 1
ATOM 715 O O . PHE A 1 90 ? -13.794 -0.249 15.352 1.00 97.69 90 PHE A O 1
ATOM 722 N N . THR A 1 91 ? -12.601 -0.926 17.115 1.00 97.25 91 THR A N 1
ATOM 723 C CA . THR A 1 91 ? -11.976 0.373 17.387 1.00 97.25 91 THR A CA 1
ATOM 724 C C . THR A 1 91 ? -10.472 0.283 17.164 1.00 97.25 91 THR A C 1
ATOM 726 O O . THR A 1 91 ? -9.807 -0.565 17.757 1.00 97.25 91 THR A O 1
ATOM 729 N N . VAL A 1 92 ? -9.927 1.171 16.333 1.00 96.19 92 VAL A N 1
ATOM 730 C CA . VAL A 1 92 ? -8.504 1.205 15.963 1.00 96.19 92 VAL A CA 1
ATOM 731 C C . VAL A 1 92 ? -7.885 2.555 16.304 1.00 96.19 92 VAL A C 1
ATOM 733 O O . VAL A 1 92 ? -8.547 3.585 16.233 1.00 96.19 92 VAL A O 1
ATOM 736 N N . ALA A 1 93 ? -6.604 2.569 16.653 1.00 93.94 93 ALA A N 1
ATOM 737 C CA . ALA A 1 93 ? -5.838 3.795 16.847 1.00 93.94 93 ALA A CA 1
ATOM 738 C C . ALA A 1 93 ? -4.941 4.024 15.626 1.00 93.94 93 ALA A C 1
ATOM 740 O O . ALA A 1 93 ? -4.235 3.113 15.198 1.00 93.94 93 ALA A O 1
ATOM 741 N N . MET A 1 94 ? -4.960 5.231 15.068 1.00 91.50 94 MET A N 1
ATOM 742 C CA . MET A 1 94 ? -4.052 5.642 13.997 1.00 91.50 94 MET A CA 1
ATOM 743 C C . MET A 1 94 ? -3.787 7.143 14.081 1.00 91.50 94 MET A C 1
ATOM 745 O O . MET A 1 94 ? -4.585 7.880 14.665 1.00 91.50 94 MET A O 1
ATOM 749 N N . HIS A 1 95 ? -2.666 7.579 13.501 1.00 90.31 95 HIS A N 1
ATOM 750 C CA . HIS A 1 95 ? -2.321 8.995 13.422 1.00 90.31 95 HIS A CA 1
ATOM 751 C C . HIS A 1 95 ? -3.389 9.767 12.612 1.00 90.31 95 HIS A C 1
ATOM 753 O O . HIS A 1 95 ? -3.939 9.211 11.662 1.00 90.31 95 HIS A O 1
ATOM 759 N N . PRO A 1 96 ? -3.673 11.042 12.919 1.00 86.62 96 PRO A N 1
ATOM 760 C CA . PRO A 1 96 ? -4.744 11.815 12.270 1.00 86.62 96 PRO A CA 1
ATOM 761 C C . PRO A 1 96 ? -4.485 12.080 10.792 1.00 86.62 96 PRO A C 1
ATOM 763 O O . PRO A 1 96 ? -5.410 12.226 10.003 1.00 86.62 96 PRO A O 1
ATOM 766 N N . THR A 1 97 ? -3.206 12.119 10.415 1.00 89.50 97 THR A N 1
ATOM 767 C CA . THR A 1 97 ? -2.776 12.248 9.021 1.00 89.50 97 THR A CA 1
ATOM 768 C C . THR A 1 97 ? -2.498 10.906 8.347 1.00 89.50 97 THR A C 1
ATOM 770 O O . THR A 1 97 ? -1.879 10.867 7.284 1.00 89.50 97 THR A O 1
ATOM 773 N N . ALA A 1 98 ? -2.913 9.791 8.958 1.00 90.69 98 ALA A N 1
ATOM 774 C CA . ALA A 1 98 ? -2.775 8.483 8.338 1.00 90.69 98 ALA A CA 1
ATOM 775 C C . ALA A 1 98 ? -3.562 8.432 7.021 1.00 90.69 98 ALA A C 1
ATOM 777 O O . ALA A 1 98 ? -4.664 8.971 6.908 1.00 90.69 98 ALA A O 1
ATOM 778 N N . HIS A 1 99 ? -2.998 7.742 6.031 1.00 92.69 99 HIS A N 1
ATOM 779 C CA . HIS A 1 99 ? -3.587 7.636 4.697 1.00 92.69 99 HIS A CA 1
ATOM 780 C C . HIS A 1 99 ? -5.050 7.134 4.714 1.00 92.69 99 HIS A C 1
ATOM 782 O O . HIS A 1 99 ? -5.877 7.777 4.065 1.00 92.69 99 HIS A O 1
ATOM 788 N N . PRO A 1 100 ? -5.426 6.103 5.509 1.00 90.62 100 PRO A N 1
ATOM 789 C CA . PRO A 1 100 ? -6.821 5.660 5.602 1.00 90.62 100 PRO A CA 1
ATOM 790 C C . PRO A 1 100 ? -7.806 6.722 6.111 1.00 90.62 100 PRO A C 1
ATOM 792 O O . PRO A 1 100 ? -8.993 6.648 5.799 1.00 90.62 100 PRO A O 1
ATOM 795 N N . GLU A 1 101 ? -7.336 7.709 6.882 1.00 90.50 101 GLU A N 1
ATOM 796 C CA . GLU A 1 101 ? -8.173 8.792 7.410 1.00 90.50 101 GLU A CA 1
ATOM 797 C C . GLU A 1 101 ? -8.355 9.922 6.386 1.00 90.50 101 GLU A C 1
ATOM 799 O O . GLU A 1 101 ? -9.480 10.358 6.152 1.00 90.50 101 GLU A O 1
ATOM 804 N N . LEU A 1 102 ? -7.269 10.383 5.751 1.00 88.69 102 LEU A N 1
ATOM 805 C CA . LEU A 1 102 ? -7.297 11.586 4.903 1.00 88.69 102 LEU A CA 1
ATOM 806 C C . LEU A 1 102 ? -7.522 11.327 3.413 1.00 88.69 102 LEU A C 1
ATOM 808 O O . LEU A 1 102 ? -8.061 12.188 2.721 1.00 88.69 102 LEU A O 1
ATOM 812 N N . ALA A 1 103 ? -7.078 10.182 2.900 1.00 88.00 103 ALA A N 1
ATOM 813 C CA . ALA A 1 103 ? -6.927 9.968 1.459 1.00 88.00 103 ALA A CA 1
ATOM 814 C C . ALA A 1 103 ? -7.846 8.875 0.891 1.00 88.00 103 ALA A C 1
ATOM 816 O O . ALA A 1 103 ? -7.853 8.646 -0.316 1.00 88.00 103 ALA A O 1
ATOM 817 N N . GLU A 1 104 ? -8.647 8.215 1.734 1.00 91.31 104 GLU A N 1
ATOM 818 C CA . GLU A 1 104 ? -9.438 7.033 1.346 1.00 91.31 104 GLU A CA 1
ATOM 819 C C . GLU A 1 104 ? -10.950 7.204 1.530 1.00 91.31 104 GLU A C 1
ATOM 821 O O . GLU A 1 104 ? -11.678 6.214 1.612 1.00 91.31 104 GLU A O 1
ATOM 826 N N . GLN A 1 105 ? -11.440 8.447 1.617 1.00 92.38 105 GLN A N 1
ATOM 827 C CA . GLN A 1 105 ? -12.872 8.759 1.781 1.00 92.38 105 GLN A CA 1
ATOM 828 C C . GLN A 1 105 ? -13.517 8.008 2.961 1.00 92.38 105 GLN A C 1
ATOM 830 O O . GLN A 1 105 ? -14.671 7.590 2.899 1.00 92.38 105 GLN A O 1
ATOM 835 N N . GLN A 1 106 ? -12.741 7.799 4.032 1.00 91.50 106 GLN A N 1
ATOM 836 C CA . GLN A 1 106 ? -13.146 7.053 5.228 1.00 91.50 106 GLN A CA 1
ATOM 837 C C . GLN A 1 106 ? -13.658 5.629 4.920 1.00 91.50 106 GLN A C 1
ATOM 839 O O . GLN A 1 106 ? -14.520 5.106 5.629 1.00 91.50 106 GLN A O 1
ATOM 844 N N . GLY A 1 107 ? -13.134 4.971 3.876 1.00 94.06 107 GLY A N 1
ATOM 845 C CA . GLY A 1 107 ? -13.610 3.659 3.419 1.00 94.06 107 GLY A CA 1
ATOM 846 C C . GLY A 1 107 ? -13.674 2.594 4.520 1.00 94.06 107 GLY A C 1
ATOM 847 O O . GLY A 1 107 ? -14.667 1.875 4.622 1.00 94.06 107 GLY A O 1
ATOM 848 N N . TYR A 1 108 ? -12.692 2.564 5.427 1.00 94.44 108 TYR A N 1
ATOM 849 C CA . TYR A 1 108 ? -12.684 1.632 6.561 1.00 94.44 108 TYR A CA 1
ATOM 850 C C . TYR A 1 108 ? -13.879 1.822 7.520 1.00 94.44 108 TYR A C 1
ATOM 852 O O . TYR A 1 108 ? -14.348 0.853 8.122 1.00 94.44 108 TYR A O 1
ATOM 860 N N . GLN A 1 109 ? -14.408 3.045 7.640 1.00 95.31 109 GLN A N 1
ATOM 861 C CA . GLN A 1 109 ? -15.597 3.326 8.446 1.00 95.31 109 GLN A CA 1
ATOM 862 C C . GLN A 1 109 ? -16.861 2.852 7.724 1.00 95.31 109 GLN A C 1
ATOM 864 O O . GLN A 1 109 ? -17.665 2.123 8.303 1.00 95.31 109 GLN A O 1
ATOM 869 N N . TYR A 1 110 ? -17.021 3.212 6.448 1.00 96.50 110 TYR A N 1
ATOM 870 C CA . TYR A 1 110 ? -18.240 2.914 5.691 1.00 96.50 110 TYR A CA 1
ATOM 871 C C . TYR A 1 110 ? -18.383 1.430 5.332 1.00 96.50 110 TYR A C 1
ATOM 873 O O . TYR A 1 110 ? -19.468 0.866 5.467 1.00 96.50 110 TYR A O 1
ATOM 881 N N . LEU A 1 111 ? -17.301 0.776 4.906 1.00 97.00 111 LEU A N 1
ATOM 882 C CA . LEU A 1 111 ? -17.339 -0.611 4.432 1.00 97.00 111 LEU A CA 1
ATOM 883 C C . LEU A 1 111 ? -17.264 -1.630 5.572 1.00 97.00 111 LEU A C 1
ATOM 885 O O . LEU A 1 111 ? -17.818 -2.725 5.469 1.00 97.00 111 LEU A O 1
ATOM 889 N N . HIS A 1 112 ? -16.580 -1.285 6.665 1.00 96.75 112 HIS A N 1
ATOM 890 C CA . HIS A 1 112 ? -16.262 -2.241 7.727 1.00 96.75 112 HIS A CA 1
ATOM 891 C C . HIS A 1 112 ? -16.781 -1.847 9.112 1.00 96.75 112 HIS A C 1
ATOM 893 O O . HIS A 1 112 ? -16.602 -2.628 10.043 1.00 96.75 112 HIS A O 1
ATOM 899 N N . GLN A 1 113 ? -17.425 -0.681 9.257 1.00 97.00 113 GLN A N 1
ATOM 900 C CA . GLN A 1 113 ? -17.916 -0.146 10.537 1.00 97.00 113 GLN A CA 1
ATOM 901 C C . GLN A 1 113 ? -16.827 -0.044 11.620 1.00 97.00 113 GLN A C 1
ATOM 903 O O . GLN A 1 113 ? -17.109 -0.115 12.818 1.00 97.00 113 GLN A O 1
ATOM 908 N N . ILE A 1 114 ? -15.573 0.140 11.198 1.00 97.38 114 ILE A N 1
ATOM 909 C CA . ILE A 1 114 ? -14.435 0.328 12.096 1.00 97.38 114 ILE A CA 1
ATOM 910 C C . ILE A 1 114 ? -14.379 1.799 12.518 1.00 97.38 114 ILE A C 1
ATOM 912 O O . ILE A 1 114 ? -14.470 2.699 11.689 1.00 97.38 114 ILE A O 1
ATOM 916 N N . LYS A 1 115 ? -14.205 2.051 13.815 1.00 95.81 115 LYS A N 1
ATOM 917 C CA . LYS A 1 115 ? -14.105 3.392 14.401 1.00 95.81 115 LYS A CA 1
ATOM 918 C C . LYS A 1 115 ? -12.653 3.728 14.707 1.00 95.81 115 LYS A C 1
ATOM 920 O O . LYS A 1 115 ? -11.930 2.902 15.262 1.00 95.81 115 LYS A O 1
ATOM 925 N N . ARG A 1 116 ? -12.236 4.961 14.424 1.00 93.00 116 ARG A N 1
ATOM 926 C CA . ARG A 1 116 ? -10.950 5.475 14.904 1.00 93.00 116 ARG A CA 1
ATOM 927 C C . ARG A 1 116 ? -11.088 6.012 16.324 1.00 93.00 116 ARG A C 1
ATOM 929 O O . ARG A 1 116 ? -11.961 6.829 16.606 1.00 93.00 116 ARG A O 1
ATOM 936 N N . LEU A 1 117 ? -10.199 5.578 17.208 1.00 91.88 117 LEU A N 1
ATOM 937 C CA . LEU A 1 117 ? -9.985 6.195 18.506 1.00 91.88 117 LEU A CA 1
ATOM 938 C C . LEU A 1 117 ? -9.297 7.546 18.299 1.00 91.88 117 LEU A C 1
ATOM 940 O O . LEU A 1 117 ? -8.203 7.610 17.737 1.00 91.88 117 LEU A O 1
ATOM 944 N N . GLN A 1 118 ? -9.927 8.612 18.778 1.00 81.38 118 GLN A N 1
ATOM 945 C CA . GLN A 1 118 ? -9.305 9.929 18.853 1.00 81.38 118 GLN A CA 1
ATOM 946 C C . GLN A 1 118 ? -8.486 10.021 20.143 1.00 81.38 118 GLN A C 1
ATOM 948 O O . GLN A 1 118 ? -8.994 9.724 21.225 1.00 81.38 118 GLN A O 1
ATOM 953 N N . PHE A 1 119 ? -7.221 10.411 20.033 1.00 77.88 119 PHE A N 1
ATOM 954 C CA . PHE A 1 119 ? -6.339 10.640 21.173 1.00 77.88 119 PHE A CA 1
ATOM 955 C C . PHE A 1 119 ? -5.437 11.841 20.870 1.00 77.88 119 PHE A C 1
ATOM 957 O O . PHE A 1 119 ? -4.801 11.870 19.826 1.00 77.88 119 PHE A O 1
ATOM 964 N N . GLY A 1 120 ? -5.400 12.823 21.778 1.00 63.94 120 GLY A N 1
ATOM 965 C CA . GLY A 1 120 ? -4.726 14.114 21.570 1.00 63.94 120 GLY A CA 1
ATOM 966 C C . GLY A 1 120 ? -5.668 15.313 21.751 1.00 63.94 120 GLY A C 1
ATOM 967 O O . GLY A 1 120 ? -6.868 15.141 21.964 1.00 63.94 120 GLY A O 1
ATOM 968 N N . ALA A 1 121 ? -5.123 16.536 21.715 1.00 60.03 121 ALA A N 1
ATOM 969 C CA . ALA A 1 121 ? -5.928 17.760 21.596 1.00 60.03 121 ALA A CA 1
ATOM 970 C C . ALA A 1 121 ? -6.722 17.738 20.269 1.00 60.03 121 ALA A C 1
ATOM 972 O O . ALA A 1 121 ? -6.300 17.029 19.359 1.00 60.03 121 ALA A O 1
ATOM 973 N N . PRO A 1 122 ? -7.840 18.481 20.120 1.00 57.81 122 PRO A N 1
ATOM 974 C CA . PRO A 1 122 ? -8.599 18.474 18.873 1.00 57.81 122 PRO A CA 1
ATOM 975 C C . PRO A 1 122 ? -7.691 18.875 17.707 1.00 57.81 122 PRO A C 1
ATOM 977 O O . PRO A 1 122 ? -7.196 20.001 17.644 1.00 57.81 122 PRO A O 1
ATOM 980 N N . GLU A 1 123 ? -7.439 17.930 16.808 1.00 61.12 123 GLU A N 1
ATOM 981 C CA . GLU A 1 123 ? -6.595 18.128 15.637 1.00 61.12 123 GLU A CA 1
ATOM 982 C C . GLU A 1 123 ? -7.411 18.878 14.592 1.00 61.12 123 GLU A C 1
ATOM 984 O O . GLU A 1 123 ? -8.081 18.294 13.742 1.00 61.12 123 GLU A O 1
ATOM 989 N N . PHE A 1 124 ? -7.405 20.203 14.691 1.00 54.97 124 PHE A N 1
ATOM 990 C CA . PHE A 1 124 ? -7.905 21.046 13.620 1.00 54.97 124 PHE A CA 1
ATOM 991 C C . PHE A 1 124 ? -6.954 20.901 12.428 1.00 54.97 124 PHE A C 1
ATOM 993 O O . PHE A 1 124 ? -5.885 21.507 12.395 1.00 54.97 124 PHE A O 1
ATOM 1000 N N . LEU A 1 125 ? -7.337 20.082 11.450 1.00 53.34 125 LEU A N 1
ATOM 1001 C CA . LEU A 1 125 ? -6.851 20.246 10.086 1.00 53.34 125 LEU A CA 1
ATOM 1002 C C . LEU A 1 125 ? -7.569 21.480 9.534 1.00 53.34 125 LEU A C 1
ATOM 1004 O O . LEU A 1 125 ? -8.725 21.400 9.122 1.00 53.34 125 LEU A O 1
ATOM 1008 N N . SER A 1 126 ? -6.911 22.630 9.687 1.00 42.00 126 SER A N 1
ATOM 1009 C CA . SER A 1 126 ? -7.302 23.914 9.097 1.00 42.00 126 SER A CA 1
ATOM 1010 C C . SER A 1 126 ? -7.356 23.848 7.579 1.00 42.00 126 SER A C 1
ATOM 1012 O O . SER A 1 126 ? -6.399 23.260 7.020 1.00 42.00 126 SER A O 1
#

Foldseek 3Di:
DPPVVVVVVPDPDDDPDDDDDDDPVVVVVVVVVPDPPPADDADPQDDDVNQVVQVVVCVVVVHPTGGDDPDPLVVVLVVLLVVCVVVVHLEDEDDCPDCCNPPNPVCSCVVRVRHYDDDDDPPPPD

Sequence (126 aa):
MNKIDDILTRCSNILPGHGSRRPIKEIFQTLADGLQGDEYSDRYGEGEYVGEFEREIAELFGKESAVFMPSGTMAQQIALRIWCEKRNNFTVAMHPTAHPELAEQQGYQYLHQIKRLQFGAPEFLS

Mean predicted aligned error: 6.69 Å

Nearest PDB structures (foldseek):
  3pj0-assembly1_A  TM=9.324E-01  e=1.445E-08  Listeria monocytogenes
  3lws-assembly3_E  TM=9.234E-01  e=4.205E-08  Exiguobacterium sibiricum 255-15
  8cta-assembly4_M  TM=5.543E-01  e=1.040E+00  Human immunodeficiency virus 1
  8fnl-assembly1_G  TM=5.690E-01  e=1.897E+00  Homo sapiens
  3lpt-assembly1_A-2  TM=5.547E-01  e=3.027E+00  Human immunodeficiency virus 1

Secondary structure (DS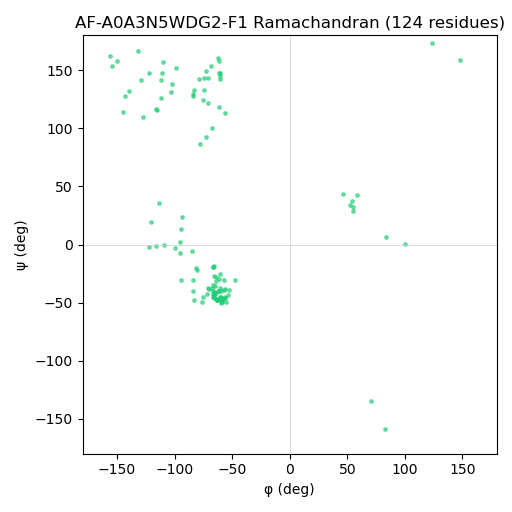SP, 8-state):
--HHHHHHTT-S---STTSSPPPHHHHHHHHHHTS-S-----BTTBSHHHHHHHHHHHHHTT-S-----S-HHHHHHHHHHHHHHHHT--EEE--TT-HHHHTSTTHHHHHH-PEEEP-SS-----

Radius of gyration: 20.63 Å; Cα contacts (8 Å, |Δi|>4): 80; chains: 1; bounding box: 35×47×46 Å